Protein AF-A0A1W1CXE3-F1 (afdb_monomer_lite)

Sequence (70 aa):
MRYLLVYSGENNLKAGLKHYLKYPSKDISVMSDLFLDTYGVKHKTVLSDRQLDEVLDTYWDKFKVFGKLK

pLDDT: mean 86.16, std 12.41, range [52.09, 96.75]

Secondary structure (DSSP, 8-state):
-HHHHHH-SHHHHHHHHHHHHHS--GGG--S-HHHHHHH-PPPPP-S-HHHHHHHHHHHHHHH--TTT--

Radius of gyration: 12.95 Å; chains: 1; bounding box: 33×24×31 Å

Foldseek 3Di:
DVLCVVQVDLVSSLVLVLVCLQPPDPVSDPDDPVVCVVPNIDDRDPDDPVVSSVVSVVVCVVPPCVPVDD

Organism: NCBI:txid652676

Structure (mmCIF, N/CA/C/O backbone):
data_AF-A0A1W1CXE3-F1
#
_entry.id   AF-A0A1W1CXE3-F1
#
loop_
_atom_site.group_PDB
_atom_site.id
_atom_site.type_symbol
_atom_site.label_atom_id
_atom_site.label_alt_id
_atom_site.label_comp_id
_atom_site.label_asym_id
_atom_site.label_entity_id
_atom_site.label_seq_id
_atom_site.pdbx_PDB_ins_code
_atom_site.Cartn_x
_atom_site.Cartn_y
_atom_site.Cartn_z
_atom_site.occupancy
_atom_site.B_iso_or_equiv
_atom_site.auth_seq_id
_atom_site.auth_comp_id
_atom_site.auth_asym_id
_atom_site.auth_atom_id
_atom_site.pdbx_PDB_model_num
ATOM 1 N N . MET A 1 1 ? -14.285 -5.162 1.367 1.00 52.09 1 MET A N 1
ATOM 2 C CA . MET A 1 1 ? -13.337 -4.886 2.474 1.00 52.09 1 MET A CA 1
ATOM 3 C C . MET A 1 1 ? -12.399 -6.075 2.768 1.00 52.09 1 MET A C 1
ATOM 5 O O . MET A 1 1 ? -12.089 -6.317 3.923 1.00 52.09 1 MET A O 1
ATOM 9 N N . ARG A 1 2 ? -11.898 -6.827 1.768 1.00 54.28 2 ARG A N 1
ATOM 10 C CA . ARG A 1 2 ? -10.968 -7.951 2.041 1.00 54.28 2 ARG A CA 1
ATOM 11 C C . ARG A 1 2 ? -9.565 -7.484 2.448 1.00 54.28 2 ARG A C 1
ATOM 13 O O . ARG A 1 2 ? -8.942 -8.119 3.280 1.00 54.28 2 ARG A O 1
ATOM 20 N N . TYR A 1 3 ? -9.107 -6.342 1.936 1.00 54.78 3 TYR A N 1
ATOM 21 C CA . TYR A 1 3 ? -7.761 -5.830 2.211 1.00 54.78 3 TYR A CA 1
ATOM 22 C C . TYR A 1 3 ? -7.547 -5.432 3.686 1.00 54.78 3 TYR A C 1
ATOM 24 O O . TYR A 1 3 ? -6.510 -5.748 4.247 1.00 54.78 3 TYR A O 1
ATOM 32 N N . LEU A 1 4 ? -8.531 -4.808 4.349 1.00 59.19 4 LEU A N 1
ATOM 33 C CA . LEU A 1 4 ? -8.448 -4.498 5.789 1.00 59.19 4 LEU A CA 1
ATOM 34 C C . LEU A 1 4 ? -8.479 -5.762 6.660 1.00 59.19 4 LEU A C 1
ATOM 36 O O . LEU A 1 4 ? -7.807 -5.817 7.683 1.00 59.19 4 LEU A O 1
ATOM 40 N N . LEU A 1 5 ? -9.234 -6.774 6.224 1.00 57.62 5 LEU A N 1
ATOM 41 C CA . LEU A 1 5 ? -9.357 -8.074 6.888 1.00 57.62 5 LEU A CA 1
ATOM 42 C C . LEU A 1 5 ? -8.052 -8.882 6.852 1.00 57.62 5 LEU A C 1
ATOM 44 O O . LEU A 1 5 ? -7.747 -9.566 7.818 1.00 57.62 5 LEU A O 1
ATOM 48 N N . VAL A 1 6 ? -7.278 -8.786 5.765 1.00 61.62 6 VAL A N 1
ATOM 49 C CA . VAL A 1 6 ? -6.012 -9.527 5.604 1.00 61.62 6 VAL A CA 1
ATOM 50 C C . VAL A 1 6 ? -4.919 -9.025 6.550 1.00 61.62 6 VAL A C 1
ATOM 52 O O . VAL A 1 6 ? -4.104 -9.817 7.009 1.00 61.62 6 VAL A O 1
ATOM 55 N N . TYR A 1 7 ? -4.893 -7.727 6.861 1.00 64.81 7 TYR A N 1
ATOM 56 C CA . TYR A 1 7 ? -3.771 -7.133 7.591 1.00 64.81 7 TYR A CA 1
ATOM 57 C C . TYR A 1 7 ? -4.035 -6.875 9.085 1.00 64.81 7 TYR A C 1
ATOM 59 O O . TYR A 1 7 ? -3.110 -6.499 9.795 1.00 64.81 7 TYR A O 1
ATOM 67 N N . SER A 1 8 ? -5.243 -7.121 9.604 1.00 67.19 8 SER A N 1
ATOM 68 C CA . SER A 1 8 ? -5.594 -7.075 11.045 1.00 67.19 8 SER A CA 1
ATOM 69 C C . SER A 1 8 ? -5.226 -5.789 11.819 1.00 67.19 8 SER A C 1
ATOM 71 O O . SER A 1 8 ? -5.388 -5.747 13.036 1.00 67.19 8 SER A O 1
ATOM 73 N N . GLY A 1 9 ? -4.745 -4.730 11.157 1.00 80.69 9 GLY A N 1
ATOM 74 C CA . GLY A 1 9 ? -4.278 -3.503 11.800 1.00 80.69 9 GLY A CA 1
ATOM 75 C C . GLY A 1 9 ? -3.585 -2.529 10.843 1.00 80.69 9 GLY A C 1
ATOM 76 O O . GLY A 1 9 ? -3.181 -2.887 9.736 1.00 80.69 9 GLY A O 1
ATOM 77 N N . GLU A 1 10 ? -3.449 -1.282 11.293 1.00 88.56 10 GLU A N 1
ATOM 78 C CA . GLU A 1 10 ? -2.882 -0.164 10.529 1.00 88.56 10 GLU A CA 1
ATOM 79 C C . GLU A 1 10 ? -1.451 -0.433 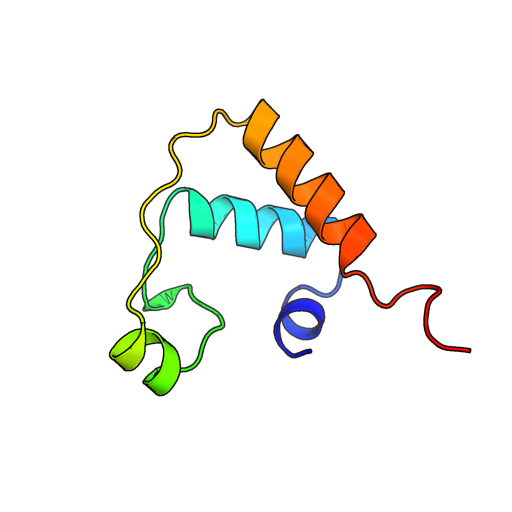10.056 1.00 88.56 10 GLU A C 1
ATOM 81 O O . GLU A 1 10 ? -1.169 -0.379 8.861 1.00 88.56 10 GLU A O 1
ATOM 86 N N . ASN A 1 11 ? -0.560 -0.778 10.989 1.00 89.69 11 ASN A N 1
ATOM 87 C CA . ASN A 1 11 ? 0.867 -0.953 10.710 1.00 89.69 11 ASN A CA 1
ATOM 88 C C . ASN A 1 11 ? 1.122 -2.072 9.698 1.00 89.69 11 ASN A C 1
ATOM 90 O O . ASN A 1 11 ? 1.896 -1.902 8.761 1.00 89.69 11 ASN A O 1
ATOM 94 N N . ASN A 1 12 ? 0.422 -3.196 9.847 1.00 88.94 12 ASN A N 1
ATOM 95 C CA . ASN A 1 12 ? 0.534 -4.332 8.938 1.00 88.94 12 ASN A CA 1
ATOM 96 C C . ASN A 1 12 ? 0.012 -3.990 7.541 1.00 88.94 12 ASN A C 1
ATOM 98 O O . ASN A 1 12 ? 0.624 -4.371 6.545 1.00 88.94 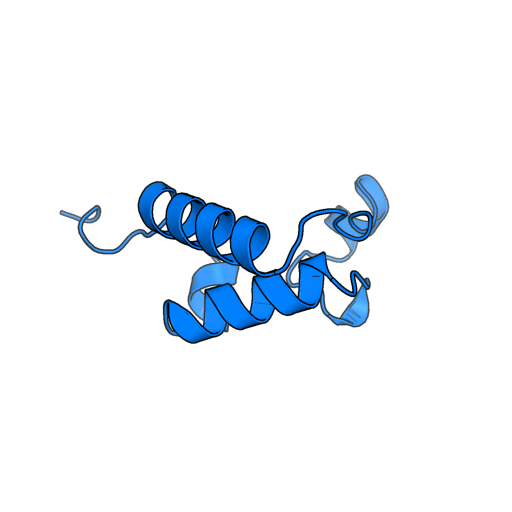12 ASN A O 1
ATOM 102 N N . LEU A 1 13 ? -1.094 -3.242 7.458 1.00 88.25 13 LEU A N 1
ATOM 103 C CA . LEU A 1 13 ? -1.641 -2.815 6.176 1.00 88.25 13 LEU A CA 1
ATOM 104 C C . LEU A 1 13 ? -0.688 -1.848 5.477 1.00 88.25 13 LEU A C 1
ATOM 106 O O . LEU A 1 13 ? -0.412 -2.018 4.289 1.00 88.25 13 LEU A O 1
ATOM 110 N N . LYS A 1 14 ? -0.166 -0.855 6.205 1.00 92.12 14 LYS A N 1
ATOM 111 C CA . LYS A 1 14 ? 0.808 0.101 5.668 1.00 92.12 14 LYS A CA 1
ATOM 112 C C . LYS A 1 14 ? 2.072 -0.619 5.211 1.00 92.12 14 LYS A C 1
ATOM 114 O O . LYS A 1 14 ? 2.508 -0.394 4.087 1.00 92.12 14 LYS A O 1
ATOM 119 N N . ALA A 1 15 ? 2.604 -1.548 6.006 1.00 92.00 15 ALA A N 1
ATOM 120 C CA . ALA A 1 15 ? 3.767 -2.349 5.633 1.00 92.00 15 ALA A CA 1
ATOM 121 C C . ALA A 1 15 ? 3.517 -3.200 4.374 1.00 92.00 15 ALA A C 1
ATOM 123 O O . ALA A 1 15 ? 4.335 -3.183 3.453 1.00 92.00 15 ALA A O 1
ATOM 124 N N . GLY A 1 16 ? 2.371 -3.886 4.294 1.00 91.31 16 GLY A N 1
ATOM 125 C CA . GLY A 1 16 ? 1.991 -4.696 3.134 1.00 91.31 16 GLY A CA 1
ATOM 126 C C . GLY A 1 16 ? 1.836 -3.864 1.860 1.00 91.31 16 GLY A C 1
ATOM 127 O O . GLY A 1 16 ? 2.414 -4.197 0.825 1.00 91.31 16 GLY A O 1
ATOM 128 N N . LEU A 1 17 ? 1.133 -2.729 1.941 1.00 91.31 17 LEU A N 1
ATOM 129 C CA . LEU A 1 17 ? 0.999 -1.800 0.816 1.00 91.31 17 LEU A CA 1
ATOM 130 C C . LEU A 1 17 ? 2.343 -1.187 0.414 1.00 91.31 17 LEU A C 1
ATOM 132 O O . LEU A 1 17 ? 2.638 -1.114 -0.777 1.00 91.31 17 LEU A O 1
ATOM 136 N N . LYS A 1 18 ? 3.173 -0.781 1.381 1.00 94.38 18 LYS A N 1
ATOM 137 C CA . LYS A 1 18 ? 4.517 -0.242 1.129 1.00 94.38 18 LYS A CA 1
ATOM 138 C C . LYS A 1 18 ? 5.370 -1.252 0.371 1.00 94.38 18 LYS A C 1
ATOM 140 O O . LYS A 1 18 ? 6.008 -0.894 -0.618 1.00 94.38 18 LYS A O 1
ATOM 145 N N . HIS A 1 19 ? 5.350 -2.512 0.804 1.00 94.00 19 HIS A N 1
ATOM 146 C CA . HIS A 1 19 ? 6.068 -3.591 0.138 1.00 94.00 19 HIS A CA 1
ATOM 147 C C . HIS A 1 19 ? 5.548 -3.817 -1.288 1.00 94.00 19 HIS A C 1
ATOM 149 O O . HIS A 1 19 ? 6.337 -3.775 -2.231 1.00 94.00 19 HIS A O 1
ATOM 155 N N . TYR A 1 20 ? 4.227 -3.942 -1.464 1.00 94.19 20 TYR A N 1
ATOM 156 C CA . TYR A 1 20 ? 3.606 -4.128 -2.778 1.00 94.19 20 TYR A CA 1
ATOM 157 C C . TYR A 1 20 ? 3.922 -2.984 -3.750 1.00 94.19 20 TYR A C 1
ATOM 159 O O . TYR A 1 20 ? 4.260 -3.224 -4.902 1.00 94.19 20 TYR A O 1
ATOM 167 N N . LEU A 1 21 ? 3.861 -1.728 -3.304 1.00 94.25 21 LEU A N 1
ATOM 168 C CA . LEU A 1 21 ? 4.123 -0.571 -4.167 1.00 94.25 21 LEU A CA 1
ATOM 169 C C . LEU A 1 21 ? 5.601 -0.458 -4.575 1.00 94.25 21 LEU A C 1
ATOM 171 O O . LEU A 1 21 ? 5.900 0.063 -5.651 1.00 94.25 21 LEU A O 1
ATOM 175 N N . LYS A 1 22 ? 6.527 -0.953 -3.746 1.00 95.19 22 LYS A N 1
ATOM 176 C CA . LYS A 1 22 ? 7.961 -1.012 -4.069 1.00 95.19 22 LYS A CA 1
ATOM 177 C C . LYS A 1 22 ? 8.333 -2.197 -4.961 1.00 95.19 22 LYS A C 1
ATOM 179 O O . LYS A 1 22 ? 9.255 -2.069 -5.769 1.00 95.19 22 LYS A O 1
ATOM 184 N N . TYR A 1 23 ? 7.636 -3.321 -4.813 1.00 94.94 23 TYR A N 1
ATOM 185 C CA . TYR A 1 23 ? 7.939 -4.587 -5.485 1.00 94.94 23 TYR A CA 1
ATOM 186 C C . TYR A 1 23 ? 6.666 -5.240 -6.038 1.00 94.94 23 TYR A C 1
ATOM 188 O O . TYR A 1 23 ? 6.307 -6.335 -5.612 1.00 94.94 23 TYR A O 1
ATOM 196 N N . PRO A 1 24 ? 5.942 -4.582 -6.954 1.00 93.56 24 PRO A N 1
ATOM 197 C CA . PRO A 1 24 ? 4.632 -5.066 -7.360 1.00 93.56 24 PRO A CA 1
ATOM 198 C C . PRO A 1 24 ? 4.755 -6.376 -8.147 1.00 93.56 24 PRO A C 1
ATOM 200 O O . PRO A 1 24 ? 5.488 -6.457 -9.131 1.00 93.56 24 PRO A O 1
ATOM 203 N N . SER A 1 25 ? 4.023 -7.400 -7.708 1.00 93.75 25 SER A N 1
ATOM 204 C CA . SER A 1 25 ? 3.916 -8.705 -8.371 1.00 93.75 25 SER A CA 1
ATOM 205 C C . SER A 1 25 ? 2.496 -9.256 -8.225 1.00 93.75 25 SER A C 1
ATOM 207 O O . SER A 1 25 ? 1.791 -8.924 -7.268 1.00 93.75 25 SER A O 1
ATOM 209 N N . LYS A 1 26 ? 2.080 -10.096 -9.181 1.00 90.69 26 LYS A N 1
ATOM 210 C CA . LYS A 1 26 ? 0.780 -10.780 -9.167 1.00 90.69 26 LYS A CA 1
ATOM 211 C C . LYS A 1 26 ? 0.630 -11.632 -7.899 1.00 90.69 26 LYS A C 1
ATOM 213 O O . LYS A 1 26 ? -0.399 -11.541 -7.240 1.00 90.69 26 LYS A O 1
ATOM 218 N N . ASP A 1 27 ? 1.690 -12.338 -7.504 1.00 88.81 27 ASP A N 1
ATOM 219 C CA . ASP A 1 27 ? 1.671 -13.333 -6.417 1.00 88.81 27 ASP A CA 1
ATOM 220 C C . ASP A 1 27 ? 1.457 -12.736 -5.021 1.00 88.81 27 ASP A C 1
ATOM 222 O O . ASP A 1 27 ? 0.971 -13.405 -4.114 1.00 88.81 27 ASP A O 1
ATOM 226 N N . ILE A 1 28 ? 1.831 -11.468 -4.836 1.00 88.81 28 ILE A N 1
ATOM 227 C CA . ILE A 1 28 ? 1.716 -10.763 -3.550 1.00 88.81 28 ILE A CA 1
ATOM 228 C C . ILE A 1 28 ? 0.550 -9.766 -3.533 1.00 88.81 28 ILE A C 1
ATOM 230 O O . ILE A 1 28 ? 0.390 -8.996 -2.583 1.00 88.81 28 ILE A O 1
ATOM 234 N N . SER A 1 29 ? -0.245 -9.733 -4.603 1.00 88.75 29 SER A N 1
ATOM 235 C CA . SER A 1 29 ? -1.424 -8.886 -4.689 1.00 88.75 29 SER A CA 1
ATOM 236 C C . SER A 1 29 ? -2.600 -9.542 -3.972 1.00 88.75 29 SER A C 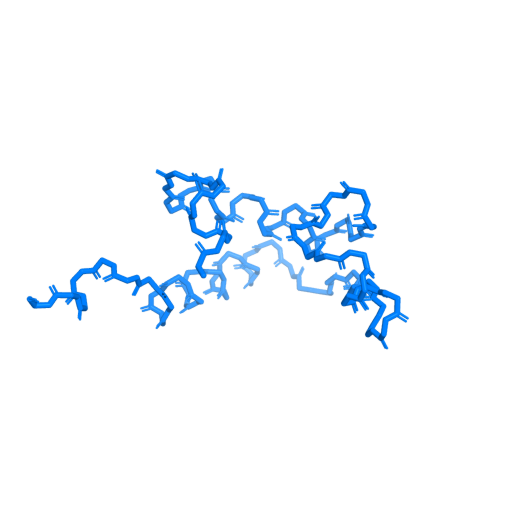1
ATOM 238 O O . SER A 1 29 ? -2.880 -10.722 -4.142 1.00 88.75 29 SER A O 1
ATOM 240 N N . VAL A 1 30 ? -3.355 -8.751 -3.212 1.00 86.69 30 VAL A N 1
ATOM 241 C CA . VAL A 1 30 ? -4.631 -9.189 -2.615 1.00 86.69 30 VAL A CA 1
ATOM 242 C C . VAL A 1 30 ? -5.811 -9.101 -3.595 1.00 86.69 30 VAL A C 1
ATOM 244 O O . VAL A 1 30 ? -6.953 -9.377 -3.219 1.00 86.69 30 VAL A O 1
ATOM 247 N N . MET A 1 31 ? -5.561 -8.641 -4.825 1.00 87.75 31 MET A N 1
ATOM 248 C CA . MET A 1 31 ? -6.572 -8.543 -5.879 1.00 87.75 31 MET A CA 1
ATOM 249 C C . MET A 1 31 ? -6.829 -9.914 -6.506 1.00 87.75 31 MET A C 1
ATOM 251 O O . MET A 1 31 ? -5.946 -10.763 -6.529 1.00 87.75 31 MET A O 1
ATOM 255 N N . SER A 1 32 ? -8.039 -10.131 -7.023 1.00 90.94 32 SER A N 1
ATOM 256 C CA . SER A 1 32 ? -8.365 -11.372 -7.731 1.00 90.94 32 SER A CA 1
ATOM 257 C C . SER A 1 32 ? -7.617 -11.477 -9.060 1.00 90.94 32 SER A C 1
ATOM 259 O O . SER A 1 32 ? -7.322 -10.457 -9.689 1.00 90.94 32 SER A O 1
ATOM 261 N N . ASP A 1 33 ? -7.407 -12.708 -9.532 1.00 90.75 33 ASP A N 1
ATOM 262 C CA . ASP A 1 33 ? -6.795 -12.963 -10.841 1.00 90.75 33 ASP A CA 1
ATOM 263 C C . ASP A 1 33 ? -7.532 -12.238 -11.964 1.00 90.75 33 ASP A C 1
ATOM 265 O O . ASP A 1 33 ? -6.904 -11.515 -12.725 1.00 90.75 33 ASP A O 1
ATOM 269 N N . LEU A 1 34 ? -8.870 -12.296 -11.982 1.00 92.69 34 LEU A N 1
ATOM 270 C CA . LEU A 1 34 ? -9.684 -11.584 -12.972 1.00 92.69 34 LEU A CA 1
ATOM 271 C C . LEU A 1 34 ? -9.392 -10.074 -13.006 1.00 92.69 34 LEU A C 1
ATOM 273 O O . LEU A 1 34 ? -9.350 -9.467 -14.076 1.00 92.69 34 LEU A O 1
ATOM 277 N N . PHE A 1 35 ? -9.190 -9.452 -11.841 1.00 92.38 35 PHE A N 1
ATOM 278 C CA . PHE A 1 35 ? -8.872 -8.028 -11.767 1.00 92.38 35 PHE A CA 1
ATOM 279 C C . PHE A 1 35 ? -7.472 -7.747 -12.322 1.00 92.38 35 PHE A C 1
ATOM 281 O O . PHE A 1 35 ? -7.288 -6.792 -13.073 1.00 92.38 35 PHE A O 1
ATOM 288 N N . LEU A 1 36 ? -6.492 -8.582 -11.975 1.00 91.62 36 LEU A N 1
ATOM 289 C CA . LEU A 1 36 ? -5.111 -8.441 -12.442 1.00 91.62 36 LEU A CA 1
ATOM 290 C C . LEU A 1 36 ? -4.972 -8.750 -13.934 1.00 91.62 36 LEU A C 1
ATOM 292 O O . LEU A 1 36 ? -4.185 -8.096 -14.606 1.00 91.62 36 LEU A O 1
ATOM 296 N N . ASP A 1 37 ? -5.766 -9.670 -14.470 1.00 92.88 37 ASP A N 1
ATOM 297 C CA . ASP A 1 37 ? -5.782 -9.980 -15.899 1.00 92.88 37 ASP A CA 1
ATOM 298 C C . ASP A 1 37 ? -6.448 -8.851 -16.707 1.00 92.88 37 ASP A C 1
ATOM 300 O O . ASP A 1 37 ? -6.056 -8.585 -17.840 1.00 92.88 37 ASP A O 1
ATOM 304 N N . THR A 1 38 ? -7.408 -8.134 -16.109 1.00 95.06 38 THR A N 1
ATOM 305 C CA . THR A 1 38 ? -8.093 -6.999 -16.757 1.00 95.06 38 THR A CA 1
ATOM 306 C C . THR A 1 38 ? -7.288 -5.699 -16.684 1.00 95.06 38 THR A C 1
ATOM 308 O O . THR A 1 38 ? -7.230 -4.950 -17.656 1.00 95.06 38 THR A O 1
ATOM 311 N N . TYR A 1 39 ? -6.689 -5.397 -15.527 1.00 92.75 39 TYR A N 1
ATOM 312 C CA . TYR A 1 39 ? -6.064 -4.094 -15.250 1.00 92.75 39 TYR A CA 1
ATOM 313 C C . TYR A 1 39 ? -4.543 -4.145 -15.088 1.00 92.75 39 TYR A C 1
ATOM 315 O O . TYR A 1 39 ? -3.901 -3.098 -14.994 1.00 92.75 39 T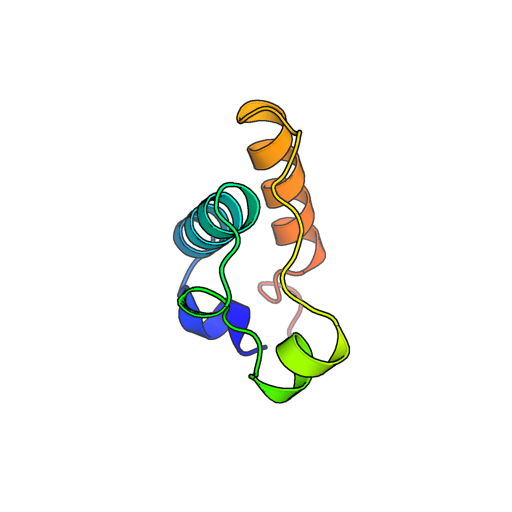YR A O 1
ATOM 323 N N . GLY A 1 40 ? -3.961 -5.340 -15.044 1.00 92.88 40 GLY A N 1
ATOM 324 C CA . GLY A 1 40 ? -2.539 -5.541 -14.818 1.00 92.88 40 GLY A CA 1
ATOM 325 C C . GLY A 1 40 ? -2.102 -5.358 -13.363 1.00 92.88 40 GLY A C 1
ATOM 326 O O . GLY A 1 40 ? -2.857 -4.982 -12.460 1.00 92.88 40 GLY A O 1
ATOM 327 N N . VAL A 1 41 ? -0.815 -5.621 -13.147 1.00 93.75 41 VAL A N 1
ATOM 328 C CA . VAL A 1 41 ? -0.103 -5.324 -11.901 1.00 93.75 41 VAL A CA 1
ATOM 329 C C . VAL A 1 41 ? 0.352 -3.862 -11.929 1.00 93.75 41 VAL A C 1
ATOM 331 O O . VAL A 1 41 ? 0.698 -3.323 -12.980 1.00 93.75 41 VAL A O 1
ATOM 334 N N . LYS A 1 42 ? 0.350 -3.189 -10.773 1.00 91.44 42 LYS A N 1
ATOM 335 C CA . LYS A 1 42 ? 0.778 -1.783 -10.694 1.00 91.44 42 LYS A CA 1
ATOM 336 C C . LYS A 1 42 ? 2.256 -1.634 -11.061 1.00 91.44 42 LYS A C 1
ATOM 338 O O . LYS A 1 42 ? 3.062 -2.511 -10.779 1.00 91.44 42 LYS A O 1
ATOM 343 N N . HIS A 1 43 ? 2.626 -0.480 -11.608 1.00 93.56 43 HIS A N 1
ATOM 344 C CA . HIS A 1 43 ? 4.035 -0.129 -11.762 1.00 93.56 43 HIS A CA 1
ATOM 345 C C . HIS A 1 43 ? 4.690 0.151 -10.410 1.00 93.56 43 HIS A C 1
ATOM 347 O O . HIS A 1 43 ? 4.041 0.617 -9.468 1.00 93.56 43 HIS A O 1
ATOM 353 N N . LYS A 1 44 ? 5.997 -0.114 -10.342 1.00 95.19 44 LYS A N 1
ATOM 354 C CA . LYS A 1 44 ? 6.822 0.209 -9.181 1.00 95.19 44 LYS A CA 1
ATOM 355 C C . LYS A 1 44 ? 6.750 1.707 -8.892 1.00 95.19 44 LYS A C 1
ATOM 357 O O . LYS A 1 44 ? 6.857 2.528 -9.800 1.00 95.19 44 LYS A O 1
ATOM 362 N N . THR A 1 45 ? 6.588 2.048 -7.619 1.00 94.50 45 THR A N 1
ATOM 363 C CA . THR A 1 45 ? 6.560 3.441 -7.178 1.00 94.50 45 THR A CA 1
ATOM 364 C C . THR A 1 45 ? 7.894 4.145 -7.426 1.00 94.50 45 THR A C 1
ATOM 366 O O . THR A 1 45 ? 8.967 3.555 -7.285 1.00 94.50 45 THR A O 1
ATOM 369 N N . VAL A 1 46 ? 7.808 5.431 -7.756 1.00 96.19 46 VAL A N 1
ATOM 370 C CA . VAL A 1 46 ? 8.950 6.355 -7.857 1.00 96.19 46 VAL A CA 1
ATOM 371 C C . VAL A 1 46 ? 9.103 7.225 -6.606 1.00 96.19 46 VAL A C 1
ATOM 373 O O . VAL A 1 46 ? 10.021 8.034 -6.523 1.00 96.19 46 VAL A O 1
ATOM 376 N N . LEU A 1 47 ? 8.189 7.084 -5.640 1.00 95.44 47 L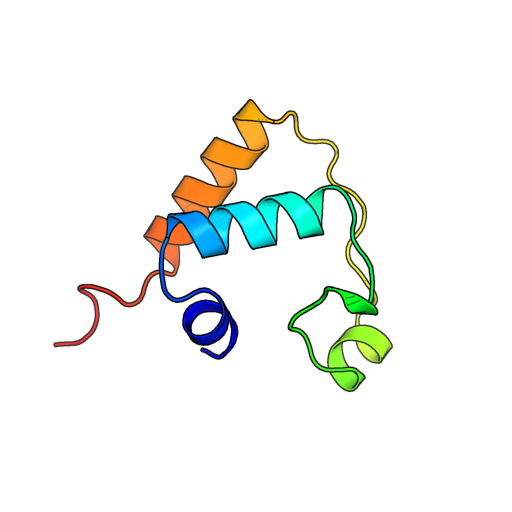EU A N 1
ATOM 377 C CA . LEU A 1 47 ? 8.218 7.840 -4.394 1.00 95.44 47 LEU A CA 1
ATOM 378 C C . LEU A 1 47 ? 9.373 7.379 -3.506 1.00 95.44 47 LEU A C 1
ATOM 380 O O . LEU A 1 47 ? 9.657 6.184 -3.404 1.00 95.44 47 LEU A O 1
ATOM 384 N N . SER A 1 48 ? 9.982 8.336 -2.809 1.00 95.94 48 SER A N 1
ATOM 385 C CA . SER A 1 48 ? 10.880 8.028 -1.697 1.00 95.94 48 SER A CA 1
ATOM 386 C C . SER A 1 48 ? 10.121 7.372 -0.543 1.00 95.94 48 SER A C 1
ATOM 388 O O . SER A 1 48 ? 8.905 7.515 -0.413 1.00 95.94 48 SER A O 1
ATOM 390 N N . ASP A 1 49 ? 10.853 6.702 0.342 1.00 93.94 49 ASP A N 1
ATOM 391 C CA . ASP A 1 49 ? 10.273 6.029 1.506 1.00 93.94 49 ASP A CA 1
ATOM 392 C C . ASP A 1 49 ? 9.439 6.965 2.379 1.00 93.94 49 ASP A C 1
ATOM 394 O O . ASP A 1 49 ? 8.336 6.593 2.768 1.00 93.94 49 ASP A O 1
ATOM 398 N N . ARG A 1 50 ? 9.921 8.193 2.609 1.00 95.62 50 ARG A N 1
ATOM 399 C CA . ARG A 1 50 ? 9.210 9.201 3.405 1.00 95.62 50 ARG A CA 1
ATOM 400 C C . ARG A 1 50 ? 7.885 9.605 2.761 1.00 95.62 50 ARG A C 1
ATOM 402 O O . ARG A 1 50 ? 6.860 9.634 3.426 1.00 95.62 50 ARG A O 1
ATOM 409 N N . GLN A 1 51 ? 7.903 9.880 1.456 1.00 96.75 51 GLN A N 1
ATOM 410 C CA . GLN A 1 51 ? 6.690 10.239 0.715 1.00 96.75 51 GLN A CA 1
ATOM 411 C C . GLN A 1 51 ? 5.694 9.080 0.685 1.00 96.75 51 GLN A C 1
ATOM 413 O O . GLN A 1 51 ? 4.486 9.290 0.755 1.00 96.75 51 GLN A O 1
ATOM 418 N N . LEU A 1 52 ? 6.197 7.852 0.565 1.00 95.19 52 LEU A N 1
ATOM 419 C CA . LEU A 1 52 ? 5.360 6.665 0.556 1.00 95.19 52 LEU A CA 1
ATOM 420 C C . LEU A 1 52 ? 4.653 6.478 1.903 1.00 95.19 52 LEU A C 1
ATOM 422 O O . LEU A 1 52 ? 3.464 6.173 1.907 1.00 95.19 52 LEU A O 1
ATOM 426 N N . ASP A 1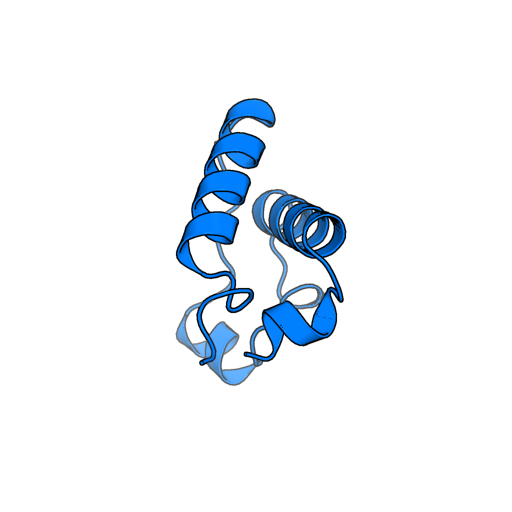 53 ? 5.343 6.720 3.019 1.00 95.00 53 ASP A N 1
ATOM 427 C CA . ASP A 1 53 ? 4.746 6.658 4.357 1.00 95.00 53 ASP A CA 1
ATOM 428 C C . ASP A 1 53 ? 3.646 7.720 4.538 1.00 95.00 53 ASP A C 1
ATOM 430 O O . ASP A 1 53 ? 2.522 7.377 4.897 1.00 95.00 53 ASP A O 1
ATOM 434 N N . GLU A 1 54 ? 3.899 8.973 4.151 1.00 96.38 54 GLU A N 1
ATOM 435 C CA . GLU A 1 54 ? 2.909 10.066 4.230 1.00 96.38 54 GLU A CA 1
ATOM 436 C C . GLU A 1 54 ? 1.637 9.790 3.404 1.00 96.38 54 GLU A C 1
ATOM 438 O O . GLU A 1 54 ? 0.504 10.054 3.830 1.00 96.38 54 GLU A O 1
ATOM 443 N N . VAL A 1 55 ? 1.804 9.229 2.202 1.00 95.56 55 VAL A N 1
ATOM 444 C CA . VAL A 1 55 ? 0.679 8.862 1.330 1.00 95.56 55 VAL A CA 1
ATOM 445 C C . VAL A 1 55 ? -0.118 7.699 1.922 1.00 95.56 55 VAL A C 1
ATOM 447 O O . VAL A 1 55 ? -1.349 7.690 1.834 1.00 95.56 55 VAL A O 1
ATOM 450 N N . LEU A 1 56 ? 0.555 6.722 2.534 1.00 93.88 56 LEU A N 1
ATOM 451 C CA . LEU A 1 56 ? -0.100 5.583 3.179 1.00 93.88 56 LEU A CA 1
ATOM 452 C C . LEU A 1 56 ? -0.846 5.991 4.454 1.00 93.88 56 LEU A C 1
ATOM 454 O O . LEU A 1 56 ? -1.935 5.466 4.700 1.00 93.88 56 LEU A O 1
ATOM 458 N N . ASP A 1 57 ? -0.321 6.952 5.212 1.00 94.00 57 ASP A N 1
ATOM 459 C CA . ASP A 1 57 ? -1.017 7.576 6.341 1.00 94.00 57 ASP A CA 1
ATOM 460 C C . ASP A 1 57 ? -2.316 8.240 5.872 1.00 94.00 57 ASP A C 1
ATOM 462 O O . ASP A 1 57 ? -3.402 7.923 6.365 1.00 94.00 57 ASP A O 1
ATOM 466 N N . THR A 1 58 ? -2.226 9.061 4.822 1.00 94.25 58 THR A N 1
ATOM 467 C CA . THR A 1 58 ? -3.388 9.732 4.218 1.00 94.25 58 THR A CA 1
ATOM 468 C C . THR A 1 58 ? -4.423 8.730 3.694 1.00 94.25 58 THR A C 1
ATOM 470 O O . THR A 1 58 ? -5.632 8.900 3.882 1.00 94.25 58 THR A O 1
ATOM 473 N N . TYR A 1 59 ? -3.970 7.660 3.033 1.00 91.00 59 TYR A N 1
ATOM 474 C CA . TYR A 1 59 ? -4.842 6.592 2.545 1.00 91.00 59 TYR A CA 1
ATOM 475 C C . TYR A 1 59 ? -5.579 5.904 3.698 1.00 91.00 59 TYR A C 1
ATOM 477 O O . TYR A 1 59 ? -6.797 5.706 3.628 1.00 91.00 59 TYR A O 1
ATOM 485 N N . TRP A 1 60 ? -4.861 5.561 4.768 1.00 89.50 60 TRP A N 1
ATOM 486 C CA . TRP A 1 60 ? -5.453 4.933 5.941 1.00 89.50 60 TRP A CA 1
ATOM 487 C C . TRP A 1 60 ? -6.532 5.814 6.563 1.00 89.50 60 TRP A C 1
ATOM 489 O O . TRP A 1 60 ? -7.657 5.354 6.739 1.00 89.50 60 TRP A O 1
ATOM 499 N N . ASP A 1 61 ? -6.251 7.091 6.808 1.00 88.38 61 ASP A N 1
ATOM 500 C CA . ASP A 1 61 ? -7.231 8.000 7.407 1.00 88.38 61 ASP A CA 1
ATOM 501 C C . ASP A 1 61 ? -8.479 8.181 6.542 1.00 88.38 61 ASP A C 1
ATOM 503 O O . ASP A 1 61 ? -9.610 8.210 7.047 1.00 88.38 61 ASP A O 1
ATOM 507 N N . LYS A 1 62 ? -8.301 8.213 5.218 1.00 87.38 62 LYS A N 1
ATOM 508 C CA . LYS A 1 62 ? -9.415 8.334 4.280 1.00 87.38 62 LYS A CA 1
ATOM 509 C C . LYS A 1 62 ? -10.286 7.080 4.232 1.00 87.38 62 LYS A C 1
ATOM 511 O O . LYS A 1 62 ? -11.512 7.206 4.177 1.00 87.38 62 LYS A O 1
ATOM 516 N N . PHE A 1 63 ? -9.697 5.886 4.257 1.00 85.12 63 PHE A N 1
ATOM 517 C CA . PHE A 1 63 ? -10.411 4.633 3.969 1.00 85.12 63 PHE A CA 1
ATOM 518 C C . PHE A 1 63 ? -10.620 3.708 5.171 1.00 85.12 63 PHE A C 1
ATOM 520 O O . PHE A 1 63 ? -11.364 2.732 5.044 1.00 85.12 63 PHE A O 1
ATOM 527 N N . LYS A 1 64 ? -10.028 3.995 6.336 1.00 84.31 64 LYS A N 1
ATOM 528 C CA . LYS A 1 64 ? -10.309 3.242 7.563 1.00 84.31 64 LYS A CA 1
ATOM 529 C C . LYS A 1 64 ? -11.801 3.306 7.885 1.00 84.31 64 LYS A C 1
ATOM 531 O O . LYS A 1 64 ? -12.442 4.354 7.770 1.00 84.31 64 LYS A O 1
ATOM 536 N N . VAL A 1 65 ? -12.347 2.152 8.257 1.00 75.75 65 VAL A N 1
ATOM 537 C CA . VAL A 1 65 ? -13.755 1.985 8.651 1.00 75.75 65 VAL A CA 1
ATOM 538 C C . VAL A 1 65 ? -13.963 2.224 10.147 1.00 75.75 65 VAL A C 1
ATOM 540 O O . VAL A 1 65 ? -15.080 2.510 10.572 1.00 75.75 65 VAL A O 1
ATOM 543 N N . PHE A 1 66 ? -12.889 2.144 10.941 1.00 68.00 66 PHE A N 1
ATOM 544 C CA . PHE A 1 66 ? -12.906 2.440 12.372 1.00 68.00 66 PHE A CA 1
ATOM 545 C C . PHE A 1 66 ? -13.430 3.864 12.610 1.00 68.00 66 PHE A C 1
ATOM 547 O O . PHE A 1 66 ? -12.941 4.817 12.004 1.00 68.00 66 PHE A O 1
ATOM 554 N N . GLY A 1 67 ? -14.455 3.994 13.456 1.00 66.38 67 GLY A N 1
ATOM 555 C CA . GLY A 1 67 ? -15.123 5.269 13.750 1.00 66.38 67 GLY A CA 1
ATOM 556 C C . GLY A 1 67 ? -16.150 5.738 12.709 1.00 66.38 67 GLY A C 1
ATOM 557 O O . GLY A 1 67 ? -16.739 6.799 12.894 1.00 66.38 67 GLY A O 1
ATOM 558 N N . LYS A 1 68 ? -16.385 4.977 11.628 1.00 68.06 68 LYS A N 1
ATOM 559 C CA . LYS A 1 68 ? -17.392 5.298 10.592 1.00 68.06 68 LYS A CA 1
ATOM 560 C C . LYS A 1 68 ? -18.646 4.427 10.649 1.00 68.06 68 LYS A C 1
ATOM 562 O O . LYS A 1 68 ? -19.625 4.734 9.976 1.00 68.06 68 LYS A O 1
ATOM 567 N N . LEU A 1 69 ? -18.612 3.350 11.428 1.00 67.06 69 LEU A N 1
ATOM 568 C CA . LEU A 1 69 ? -19.773 2.510 11.701 1.00 67.06 69 LEU A CA 1
ATOM 569 C C . LEU A 1 69 ? -20.441 3.048 12.974 1.00 67.06 69 LEU A C 1
ATOM 571 O O . LEU A 1 69 ? -19.798 3.072 14.023 1.00 67.06 69 LEU A O 1
ATOM 575 N N . LYS A 1 70 ? -21.672 3.556 12.832 1.00 61.72 70 LYS A N 1
ATOM 576 C CA . LYS A 1 70 ? -22.567 3.923 13.939 1.00 61.72 70 LYS A CA 1
ATOM 577 C C . LYS A 1 70 ? -23.382 2.714 14.368 1.00 61.72 70 LYS A C 1
ATOM 579 O O . LYS A 1 70 ? -23.753 1.936 13.460 1.00 61.72 70 LYS A O 1
#